Protein AF-A0A830GE19-F1 (afdb_monomer_lite)

Secondary structure (DSSP, 8-state):
----------PPPHHHHHHHHHHT-TTEEEEEEEEE-SSEEEEEEEEEPTTSPEEEEEEEEEEEEPTTS--EEEEEEEEEEE----

Radius of gyration: 16.29 Å; chains: 1; bounding box: 47×29×43 Å

Organism: NCBI:txid489913

Structure (mmCIF, N/CA/C/O backbone):
data_AF-A0A830GE19-F1
#
_entry.id   AF-A0A830GE19-F1
#
loop_
_atom_site.group_PDB
_atom_site.id
_atom_site.type_symbol
_atom_site.label_atom_id
_atom_site.label_alt_id
_atom_site.label_comp_id
_atom_site.label_asym_id
_atom_site.label_entity_id
_atom_site.label_seq_id
_atom_site.pdbx_PDB_ins_code
_atom_site.Cartn_x
_atom_site.Cartn_y
_atom_site.Cartn_z
_atom_site.occupancy
_atom_site.B_iso_or_equiv
_atom_site.auth_seq_id
_atom_site.auth_comp_id
_atom_site.auth_asym_id
_atom_site.auth_atom_id
_atom_site.pdbx_PDB_model_num
ATOM 1 N N . MET A 1 1 ? 33.266 20.299 -24.467 1.00 49.00 1 MET A N 1
ATOM 2 C CA . MET A 1 1 ? 33.468 19.467 -23.264 1.00 49.00 1 MET A CA 1
ATOM 3 C C . MET A 1 1 ? 32.422 19.904 -22.257 1.00 49.00 1 MET A C 1
ATOM 5 O O . MET A 1 1 ? 32.290 21.106 -22.067 1.00 49.00 1 MET A O 1
ATOM 9 N N . GLY A 1 2 ? 31.655 18.950 -21.727 1.00 46.56 2 GLY A N 1
ATOM 10 C CA . GLY A 1 2 ? 30.335 19.155 -21.112 1.00 46.56 2 GLY A CA 1
ATOM 11 C C . GLY A 1 2 ? 29.258 18.958 -22.183 1.00 46.56 2 GLY A C 1
ATOM 12 O O . GLY A 1 2 ? 29.361 19.581 -23.234 1.00 46.56 2 GLY A O 1
ATOM 13 N N . THR A 1 3 ? 28.303 18.047 -22.059 1.00 48.56 3 THR A N 1
ATOM 14 C CA . THR A 1 3 ? 27.591 17.594 -20.857 1.00 48.56 3 THR A CA 1
ATOM 15 C C . THR A 1 3 ? 27.398 16.078 -20.857 1.00 48.56 3 THR A C 1
ATOM 17 O O . THR A 1 3 ? 27.140 15.490 -21.902 1.00 48.56 3 THR A O 1
ATOM 20 N N . ASP A 1 4 ? 27.563 15.481 -19.680 1.00 47.59 4 ASP A N 1
ATOM 21 C CA . ASP A 1 4 ? 27.266 14.097 -19.320 1.00 47.59 4 ASP A CA 1
ATOM 22 C C . ASP A 1 4 ? 25.953 13.575 -19.926 1.00 47.59 4 ASP A C 1
ATOM 24 O O . ASP A 1 4 ? 24.871 13.833 -19.412 1.00 47.59 4 ASP A O 1
ATOM 28 N N . ASP A 1 5 ? 26.071 12.800 -21.003 1.00 49.25 5 ASP A N 1
ATOM 29 C CA . ASP A 1 5 ? 25.021 11.916 -21.506 1.00 49.25 5 ASP A CA 1
ATOM 30 C C . ASP A 1 5 ? 25.322 10.514 -20.969 1.00 49.25 5 ASP A C 1
ATOM 32 O O . ASP A 1 5 ? 25.930 9.661 -21.617 1.00 49.25 5 ASP A O 1
ATOM 36 N N . LYS A 1 6 ? 25.035 10.340 -19.682 1.00 55.75 6 LYS A N 1
ATOM 37 C CA . LYS A 1 6 ? 24.820 9.030 -19.078 1.00 55.75 6 LYS A CA 1
ATOM 38 C C . LYS A 1 6 ? 23.477 9.116 -18.375 1.00 55.75 6 LYS A C 1
ATOM 40 O O . LYS A 1 6 ? 23.413 9.190 -17.152 1.00 55.75 6 LYS A O 1
ATOM 45 N N . SER A 1 7 ? 22.411 9.146 -19.172 1.00 52.62 7 SER A N 1
ATOM 46 C CA . SER A 1 7 ? 21.098 8.675 -18.737 1.00 52.62 7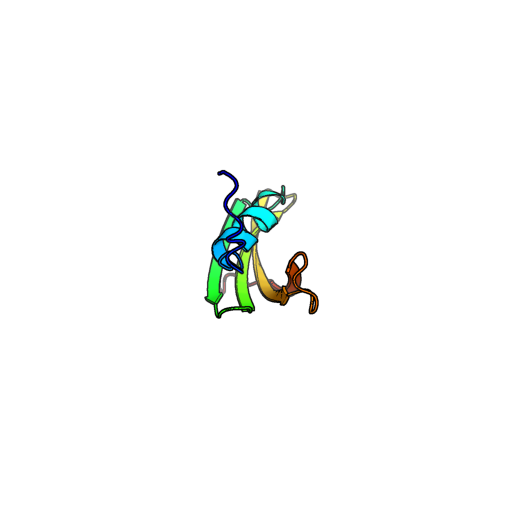 SER A CA 1
ATOM 47 C C . SER A 1 7 ? 21.264 7.196 -18.416 1.00 52.62 7 SER A C 1
ATOM 49 O O . SER A 1 7 ? 21.015 6.319 -19.238 1.00 52.62 7 SER A O 1
ATOM 51 N N . GLU A 1 8 ? 21.848 6.911 -17.256 1.00 44.69 8 GLU A N 1
ATOM 52 C CA . GLU A 1 8 ? 21.716 5.604 -16.656 1.00 44.69 8 GLU A CA 1
ATOM 53 C C . GLU A 1 8 ? 20.212 5.394 -16.532 1.00 44.69 8 GLU A C 1
ATOM 55 O O . GLU A 1 8 ? 19.544 6.173 -15.851 1.00 44.69 8 GLU A O 1
ATOM 60 N N . ASP A 1 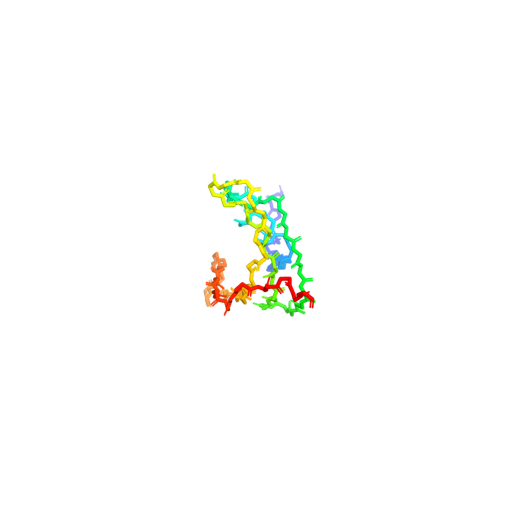9 ? 19.715 4.365 -17.224 1.00 53.34 9 ASP A N 1
ATOM 61 C CA . ASP A 1 9 ? 18.402 3.694 -17.138 1.00 53.34 9 ASP A CA 1
ATOM 62 C C . ASP A 1 9 ? 18.164 3.103 -15.717 1.00 53.34 9 ASP A C 1
ATOM 64 O O . ASP A 1 9 ? 17.746 1.970 -15.474 1.00 53.34 9 ASP A O 1
ATOM 68 N N . THR A 1 10 ? 18.527 3.952 -14.769 1.00 54.94 10 THR A N 1
ATOM 69 C CA . THR A 1 10 ? 18.351 4.100 -13.343 1.00 54.94 10 THR A CA 1
ATOM 70 C C . THR A 1 10 ? 16.920 4.039 -12.894 1.00 54.94 10 THR A C 1
ATOM 72 O O . THR A 1 10 ? 16.524 4.988 -12.226 1.00 54.94 10 THR A O 1
ATOM 75 N N . LEU A 1 11 ? 16.122 3.043 -13.297 1.00 63.69 11 LEU A N 1
ATOM 76 C CA . LEU A 1 11 ? 14.755 2.948 -12.785 1.00 63.69 11 LEU A CA 1
ATOM 77 C C . LEU A 1 11 ? 14.793 3.133 -11.264 1.00 63.69 11 LEU A C 1
ATOM 79 O O . LEU A 1 11 ? 15.532 2.390 -10.600 1.00 63.69 11 LEU A O 1
ATOM 83 N N . PRO A 1 12 ? 14.088 4.143 -10.721 1.00 70.00 12 PRO A N 1
ATOM 84 C CA . PRO A 1 12 ? 14.165 4.421 -9.304 1.00 70.00 12 PRO A CA 1
ATOM 85 C C . PRO A 1 12 ? 13.717 3.178 -8.537 1.00 70.00 12 PRO A C 1
ATOM 87 O O . PRO A 1 12 ? 12.850 2.423 -8.980 1.00 70.00 12 PRO A O 1
ATOM 90 N N . SER A 1 13 ? 14.360 2.914 -7.399 1.00 78.38 13 SER A N 1
ATOM 91 C CA . SER A 1 13 ? 13.958 1.800 -6.543 1.00 78.38 13 SER A CA 1
ATOM 92 C C . SER A 1 13 ? 12.472 1.919 -6.217 1.00 78.38 13 SER A C 1
ATOM 94 O O . SER A 1 13 ? 11.995 3.023 -5.960 1.00 78.38 13 SER A O 1
ATOM 96 N N . ILE A 1 14 ? 11.772 0.785 -6.136 1.00 81.69 14 ILE A N 1
ATOM 97 C CA . ILE A 1 14 ? 10.357 0.739 -5.739 1.00 81.69 14 ILE A CA 1
ATOM 98 C C . ILE A 1 14 ? 10.094 1.540 -4.457 1.00 81.69 14 ILE A C 1
ATOM 100 O O . ILE A 1 14 ? 9.095 2.228 -4.369 1.00 81.69 14 ILE A O 1
ATOM 104 N N . GLU A 1 15 ? 11.033 1.551 -3.507 1.00 83.94 15 GLU A N 1
ATOM 105 C CA . GLU A 1 15 ? 10.957 2.387 -2.301 1.00 83.94 15 GLU A CA 1
ATOM 106 C C . GLU A 1 15 ? 10.903 3.887 -2.596 1.00 83.94 15 GLU A C 1
ATOM 108 O O . GLU A 1 15 ? 10.076 4.574 -2.017 1.00 83.94 15 GLU A O 1
ATOM 113 N N . GLY A 1 16 ? 11.756 4.397 -3.488 1.00 84.50 16 GLY A N 1
ATOM 114 C CA . GLY A 1 16 ? 11.767 5.821 -3.832 1.00 84.50 16 GLY A CA 1
ATOM 115 C C . GLY A 1 16 ? 10.530 6.235 -4.626 1.00 84.50 16 GLY A C 1
ATOM 116 O O . GLY A 1 16 ? 10.019 7.329 -4.429 1.00 84.50 16 GLY A O 1
ATOM 117 N N . ILE A 1 17 ? 10.026 5.338 -5.477 1.00 84.69 17 ILE A N 1
ATOM 118 C CA . ILE A 1 17 ? 8.775 5.545 -6.215 1.00 84.69 17 ILE A CA 1
ATOM 119 C C . ILE A 1 17 ? 7.582 5.585 -5.254 1.00 84.69 17 ILE A C 1
ATOM 121 O O . ILE A 1 17 ? 6.738 6.470 -5.333 1.00 84.69 17 ILE A O 1
ATOM 125 N N . LEU A 1 18 ? 7.522 4.628 -4.326 1.00 86.31 18 LEU A N 1
ATOM 126 C CA . LEU A 1 18 ? 6.473 4.565 -3.314 1.00 86.31 18 LEU A CA 1
ATOM 127 C C . LEU A 1 18 ? 6.520 5.769 -2.369 1.00 86.31 18 LEU A C 1
ATOM 129 O O . LEU A 1 18 ? 5.466 6.250 -1.978 1.00 86.31 18 LEU A O 1
ATOM 133 N N . ASP A 1 19 ? 7.706 6.253 -2.000 1.00 86.56 19 ASP A N 1
ATOM 134 C CA . ASP A 1 19 ? 7.855 7.422 -1.128 1.00 86.56 19 ASP A CA 1
ATOM 135 C C . ASP A 1 19 ? 7.249 8.688 -1.754 1.00 86.56 19 ASP A C 1
ATOM 137 O O . ASP A 1 19 ? 6.485 9.388 -1.090 1.00 86.56 19 ASP A O 1
ATOM 141 N N . ASP A 1 20 ? 7.506 8.921 -3.046 1.00 85.75 20 ASP A N 1
ATOM 142 C CA . ASP A 1 20 ? 6.927 10.034 -3.811 1.00 85.75 20 ASP A CA 1
ATOM 143 C C . ASP A 1 20 ? 5.397 9.897 -3.949 1.00 85.75 20 ASP A C 1
ATOM 145 O O . ASP A 1 20 ? 4.645 10.807 -3.593 1.00 85.75 20 ASP A O 1
ATOM 149 N N . GLU A 1 21 ? 4.921 8.714 -4.353 1.00 87.00 21 GLU A N 1
ATOM 150 C CA . GLU A 1 21 ? 3.493 8.429 -4.550 1.00 87.00 21 GLU A CA 1
ATOM 151 C C . GLU A 1 21 ? 2.672 8.491 -3.252 1.00 87.00 21 GLU A C 1
ATOM 153 O O . GLU A 1 21 ? 1.550 9.004 -3.228 1.00 87.00 21 GLU A O 1
ATO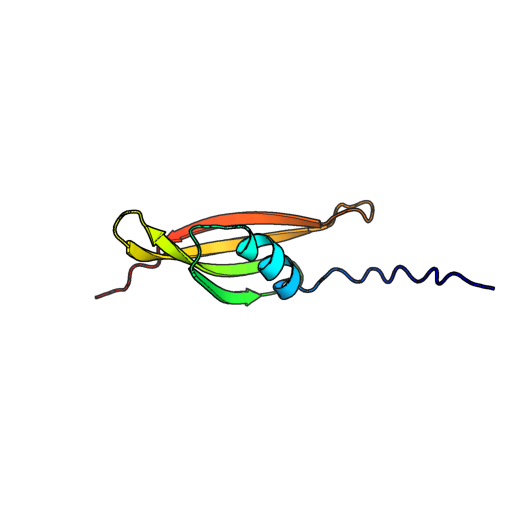M 158 N N . ILE A 1 22 ? 3.199 7.935 -2.157 1.00 87.69 22 ILE A N 1
ATOM 159 C CA . ILE A 1 22 ? 2.510 7.894 -0.861 1.00 87.69 22 ILE A CA 1
ATOM 160 C C . ILE A 1 22 ? 2.609 9.248 -0.162 1.00 87.69 22 ILE A C 1
ATOM 162 O O . ILE A 1 22 ? 1.638 9.669 0.466 1.00 87.69 22 ILE A O 1
ATOM 166 N N . GLY A 1 23 ? 3.741 9.946 -0.293 1.00 82.62 23 GLY A N 1
ATOM 167 C CA . GLY A 1 23 ? 3.941 11.279 0.275 1.00 82.62 23 GLY A CA 1
ATOM 168 C C . GLY A 1 23 ? 2.916 12.310 -0.208 1.00 82.62 23 GLY A C 1
ATOM 169 O O . GLY A 1 23 ? 2.667 13.294 0.486 1.00 82.62 23 GLY A O 1
ATOM 170 N N . GLY A 1 24 ? 2.274 12.069 -1.357 1.00 79.00 24 GLY A N 1
ATOM 171 C CA . GLY A 1 24 ? 1.177 12.882 -1.884 1.00 79.00 24 GLY A CA 1
ATOM 172 C C . GLY A 1 24 ? -0.220 12.581 -1.322 1.00 79.00 24 GLY A C 1
ATOM 173 O O . GLY A 1 24 ? -1.171 13.248 -1.729 1.00 79.00 24 GLY A O 1
ATOM 174 N N . ARG A 1 25 ? -0.397 11.592 -0.432 1.00 83.75 25 ARG A N 1
ATOM 175 C CA . ARG A 1 25 ? -1.718 11.213 0.105 1.00 83.75 25 ARG A CA 1
ATOM 176 C C . ARG A 1 25 ? -1.973 11.810 1.490 1.00 83.75 25 ARG A C 1
ATOM 178 O O . ARG A 1 25 ? -1.369 11.389 2.469 1.00 83.75 25 ARG A O 1
ATOM 185 N N . ASP A 1 26 ? -2.960 12.700 1.592 1.00 84.06 26 ASP A N 1
ATOM 186 C CA . ASP A 1 26 ? -3.330 13.374 2.849 1.00 84.06 26 ASP A CA 1
ATOM 187 C C . ASP A 1 26 ? -3.821 12.436 3.964 1.00 84.06 26 ASP A C 1
ATOM 189 O O . ASP A 1 26 ? -3.679 12.747 5.143 1.00 84.06 26 ASP A O 1
ATOM 193 N N . ASN A 1 27 ? -4.421 11.297 3.614 1.00 87.31 27 ASN A N 1
ATOM 194 C CA . ASN A 1 27 ? -5.024 10.382 4.585 1.00 87.31 27 ASN A CA 1
ATOM 195 C C . ASN A 1 27 ? -4.090 9.243 5.025 1.00 87.31 27 ASN A C 1
ATOM 197 O O . ASN A 1 27 ? -4.538 8.353 5.748 1.00 87.31 27 ASN A O 1
ATOM 201 N N . VAL A 1 28 ? -2.829 9.224 4.573 1.00 90.31 28 VAL A N 1
ATOM 202 C CA . VAL A 1 28 ? -1.852 8.181 4.918 1.00 90.31 28 VAL A CA 1
ATOM 203 C C . VAL A 1 28 ? -0.890 8.710 5.978 1.00 90.31 28 VAL A C 1
ATOM 205 O O . VAL A 1 28 ? -0.088 9.598 5.716 1.00 90.31 28 VAL A O 1
ATOM 208 N N . GLU A 1 29 ? -0.918 8.123 7.174 1.00 88.44 29 GLU A N 1
ATOM 209 C CA . GLU A 1 29 ? 0.013 8.490 8.251 1.00 88.44 29 GLU A CA 1
ATOM 210 C C . GLU A 1 29 ? 1.401 7.872 8.027 1.00 88.44 29 GLU A C 1
ATOM 212 O O . GLU A 1 29 ? 2.437 8.471 8.317 1.00 88.44 29 GLU A O 1
ATOM 217 N N . ARG A 1 30 ? 1.423 6.628 7.541 1.00 90.38 30 ARG A N 1
ATOM 218 C CA . ARG A 1 30 ? 2.638 5.850 7.281 1.00 90.38 30 ARG A CA 1
ATOM 219 C C . ARG A 1 30 ? 2.335 4.663 6.377 1.00 90.38 30 ARG A C 1
ATOM 221 O O . ARG A 1 30 ? 1.180 4.274 6.201 1.00 90.38 30 ARG A O 1
ATOM 228 N N . TYR A 1 31 ? 3.386 4.028 5.877 1.00 92.00 31 TYR A N 1
ATOM 229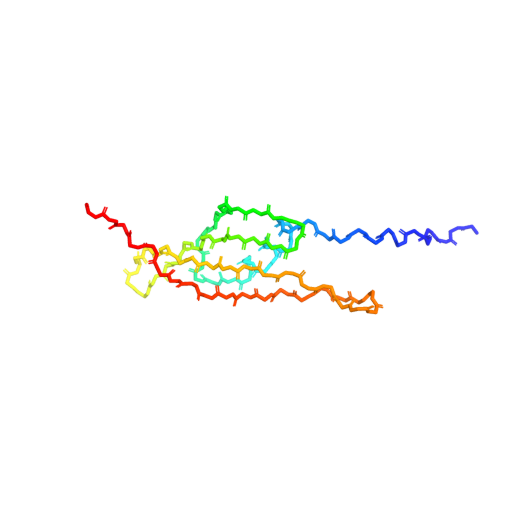 C CA . TYR A 1 31 ? 3.286 2.795 5.109 1.00 92.00 31 TYR A CA 1
ATOM 230 C C . TYR A 1 31 ? 4.287 1.744 5.583 1.00 92.00 31 TYR A C 1
ATOM 232 O O . TYR A 1 31 ? 5.221 2.014 6.341 1.00 92.00 31 TYR A O 1
ATOM 240 N N . SER A 1 32 ? 4.070 0.500 5.176 1.00 92.44 32 SER A N 1
ATOM 241 C CA . SER A 1 32 ? 5.011 -0.596 5.388 1.00 92.44 32 SER A CA 1
ATOM 242 C C . SER A 1 32 ? 4.998 -1.518 4.185 1.00 92.44 32 SER A C 1
ATOM 244 O O . SER A 1 32 ? 3.938 -1.957 3.751 1.00 92.44 32 SER A O 1
ATOM 246 N N . ILE A 1 33 ? 6.178 -1.830 3.663 1.00 91.62 33 ILE A N 1
ATOM 247 C CA . ILE A 1 33 ? 6.339 -2.784 2.567 1.00 91.62 33 ILE A CA 1
ATOM 248 C C . ILE A 1 33 ? 6.426 -4.183 3.184 1.00 91.62 33 ILE A C 1
ATOM 250 O O . ILE A 1 33 ? 7.308 -4.435 4.005 1.00 91.62 33 ILE A O 1
ATOM 254 N N . ILE A 1 34 ? 5.493 -5.065 2.826 1.00 92.06 34 ILE A N 1
ATOM 255 C CA . ILE A 1 34 ? 5.477 -6.464 3.273 1.00 92.06 34 ILE A CA 1
ATOM 256 C C . ILE A 1 34 ? 6.466 -7.272 2.439 1.00 92.06 34 ILE A C 1
ATOM 258 O O . ILE A 1 34 ? 7.378 -7.894 2.978 1.00 92.06 34 ILE A O 1
ATOM 262 N N . GLU A 1 35 ? 6.288 -7.231 1.122 1.00 89.94 35 GLU A N 1
ATOM 263 C CA . GLU A 1 35 ? 7.095 -7.958 0.151 1.00 89.94 35 GLU A CA 1
ATOM 264 C C . GLU A 1 35 ? 7.387 -7.049 -1.035 1.00 89.94 35 GLU A C 1
ATOM 266 O O . GLU A 1 35 ? 6.613 -6.144 -1.346 1.00 89.94 35 GLU A O 1
ATOM 271 N N . ARG A 1 36 ? 8.534 -7.258 -1.684 1.00 87.50 36 ARG A N 1
ATOM 272 C CA . ARG A 1 36 ? 8.891 -6.517 -2.892 1.00 87.50 36 ARG A CA 1
ATOM 273 C C . ARG A 1 36 ? 9.768 -7.319 -3.831 1.00 87.50 36 ARG A C 1
ATOM 275 O O . ARG A 1 36 ? 10.627 -8.095 -3.412 1.00 87.50 36 ARG A O 1
ATOM 282 N N . THR A 1 37 ? 9.606 -7.026 -5.107 1.00 86.62 37 THR A N 1
ATOM 283 C CA . THR A 1 37 ? 10.462 -7.445 -6.207 1.00 86.62 37 THR A CA 1
ATOM 284 C C . THR A 1 37 ? 10.994 -6.204 -6.931 1.00 86.62 37 THR A C 1
ATOM 286 O O . THR A 1 37 ? 11.000 -5.102 -6.384 1.00 86.62 37 THR A O 1
ATOM 289 N N . ARG A 1 38 ? 11.489 -6.369 -8.163 1.00 80.88 38 ARG A N 1
ATOM 290 C CA . ARG A 1 38 ? 11.973 -5.250 -8.982 1.00 80.88 38 ARG A CA 1
ATOM 291 C C . ARG A 1 38 ? 10.844 -4.320 -9.442 1.00 80.88 38 ARG A C 1
ATOM 293 O O . ARG A 1 38 ? 11.090 -3.133 -9.611 1.00 80.88 38 ARG A O 1
ATOM 300 N N . HIS A 1 39 ? 9.652 -4.872 -9.662 1.00 83.50 39 HIS A N 1
ATOM 301 C CA . HIS A 1 39 ? 8.523 -4.166 -10.273 1.00 83.50 39 HIS A CA 1
ATOM 302 C C . HIS A 1 39 ? 7.221 -4.338 -9.497 1.00 83.50 39 HIS A C 1
ATOM 304 O O . HIS A 1 39 ? 6.228 -3.746 -9.869 1.00 83.50 39 HIS A O 1
ATOM 310 N N . GLU A 1 40 ? 7.202 -5.126 -8.428 1.00 88.94 40 GLU A N 1
ATOM 311 C CA . GLU A 1 40 ? 5.989 -5.369 -7.652 1.00 88.94 40 GLU A CA 1
ATOM 312 C C . GLU A 1 40 ? 6.285 -5.210 -6.163 1.00 88.94 40 GLU A C 1
ATOM 314 O O . GLU A 1 40 ? 7.376 -5.567 -5.716 1.00 88.94 40 GLU A O 1
ATOM 319 N N . ALA A 1 41 ? 5.335 -4.696 -5.392 1.00 91.75 41 ALA A N 1
ATOM 320 C CA . ALA A 1 41 ? 5.396 -4.686 -3.939 1.00 91.75 41 ALA A CA 1
ATOM 321 C C . ALA A 1 41 ? 4.018 -4.884 -3.315 1.00 91.75 41 ALA A C 1
ATOM 323 O O . ALA A 1 41 ? 3.018 -4.369 -3.802 1.00 91.75 41 ALA A O 1
ATOM 324 N N . GLU A 1 42 ? 3.976 -5.566 -2.180 1.00 94.56 42 GLU A N 1
ATOM 325 C CA . GLU A 1 42 ? 2.826 -5.537 -1.285 1.00 94.56 42 GLU A CA 1
ATOM 326 C C . GLU A 1 42 ? 3.066 -4.486 -0.210 1.00 94.56 42 GLU A C 1
ATOM 328 O O . GLU A 1 42 ? 4.070 -4.517 0.507 1.00 94.56 42 GLU A O 1
ATOM 333 N N . VAL A 1 43 ? 2.141 -3.538 -0.100 1.00 93.62 43 VAL A N 1
ATOM 334 C CA . VAL A 1 43 ? 2.258 -2.374 0.775 1.00 93.62 43 VAL A CA 1
ATOM 335 C C . VAL A 1 43 ? 1.029 -2.277 1.663 1.00 93.62 43 VAL A C 1
ATOM 337 O O . VAL A 1 43 ? -0.106 -2.347 1.201 1.00 93.62 43 VAL A O 1
ATOM 340 N N . ILE A 1 44 ? 1.258 -2.077 2.956 1.00 93.38 44 ILE A N 1
ATOM 341 C CA . ILE A 1 44 ? 0.226 -1.681 3.909 1.00 93.38 44 ILE A CA 1
ATOM 342 C C . ILE A 1 44 ? 0.284 -0.168 4.049 1.00 93.38 44 ILE A C 1
ATOM 344 O O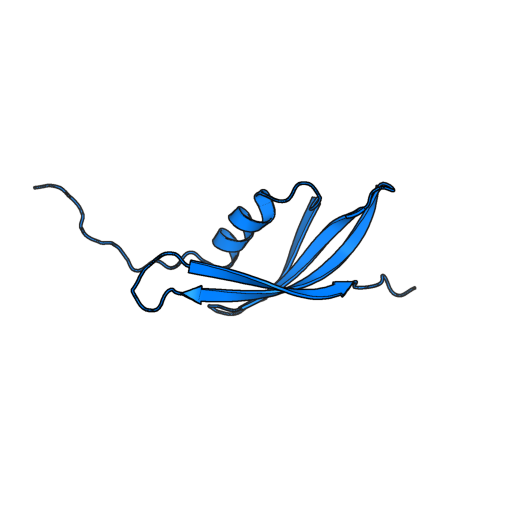 . ILE A 1 44 ? 1.314 0.366 4.464 1.00 93.38 44 ILE A O 1
ATOM 348 N N . LEU A 1 45 ? -0.824 0.506 3.763 1.00 93.38 45 LEU A N 1
ATOM 349 C CA . LEU A 1 45 ? -1.029 1.905 4.119 1.00 93.38 45 LEU A CA 1
ATOM 350 C C . LEU A 1 45 ? -1.788 1.975 5.445 1.00 93.38 45 LEU A C 1
ATOM 352 O O . LEU A 1 45 ? -2.772 1.264 5.655 1.00 93.38 45 LEU A O 1
ATOM 356 N N . PHE A 1 46 ? -1.301 2.816 6.350 1.00 92.38 46 PHE A N 1
ATOM 357 C CA . PHE A 1 46 ? -1.975 3.144 7.598 1.00 92.38 46 PHE A CA 1
ATOM 358 C C . PHE A 1 46 ? -2.764 4.421 7.350 1.00 92.38 46 PHE A C 1
ATOM 360 O O . PHE A 1 46 ? -2.211 5.520 7.381 1.00 92.38 46 PHE A O 1
ATOM 367 N N . GLU A 1 47 ? -4.038 4.241 7.028 1.00 91.25 47 GLU A N 1
ATOM 368 C CA . GLU A 1 47 ? -4.927 5.317 6.612 1.00 91.25 47 GLU A CA 1
ATOM 369 C C . GLU A 1 47 ? -5.778 5.777 7.799 1.00 91.25 47 GLU A C 1
ATOM 371 O O . GLU A 1 47 ? -6.393 4.947 8.472 1.00 91.25 47 GLU A O 1
ATOM 376 N N . GLU A 1 48 ? -5.813 7.082 8.066 1.00 90.19 48 GLU A N 1
ATOM 377 C CA . GLU A 1 48 ? -6.714 7.663 9.065 1.00 90.19 48 GLU A CA 1
ATOM 378 C C . GLU A 1 48 ? -8.095 7.905 8.440 1.00 90.19 48 GLU A C 1
ATOM 380 O O . GLU A 1 48 ? -8.225 8.524 7.385 1.00 90.19 48 GLU A O 1
ATOM 385 N N . ASP A 1 49 ? -9.136 7.380 9.083 1.00 86.44 49 ASP A N 1
ATOM 386 C CA . ASP A 1 49 ? -10.530 7.603 8.697 1.00 86.44 49 ASP A CA 1
ATOM 387 C C . ASP A 1 49 ? -11.095 8.902 9.300 1.00 86.44 49 ASP A C 1
ATOM 389 O O . ASP A 1 49 ? -10.520 9.469 10.225 1.00 86.44 49 ASP A O 1
ATOM 393 N N . GLU A 1 50 ? -12.286 9.332 8.870 1.00 88.50 50 GLU A N 1
ATOM 394 C CA . GLU A 1 50 ? -12.958 10.542 9.380 1.00 88.50 50 GLU A CA 1
ATOM 395 C C . GLU A 1 50 ? -13.172 10.562 10.907 1.00 88.50 50 GLU A C 1
ATOM 397 O O . GLU A 1 50 ? -13.350 11.626 11.502 1.00 88.50 50 GLU A O 1
ATOM 402 N N . THR A 1 51 ? -13.137 9.397 11.563 1.00 88.94 51 THR A N 1
ATOM 403 C CA . THR A 1 51 ? -13.243 9.275 13.022 1.00 88.94 51 THR A CA 1
ATOM 404 C C . THR A 1 51 ? -11.900 9.372 13.759 1.00 88.94 51 THR A C 1
ATOM 406 O O . THR A 1 51 ? -11.885 9.217 14.981 1.00 88.94 51 THR A O 1
ATOM 409 N N . GLY A 1 52 ? -10.775 9.530 13.053 1.00 87.50 52 GLY A N 1
ATOM 410 C CA . GLY A 1 52 ? -9.420 9.434 13.616 1.00 87.50 52 GLY A CA 1
ATOM 411 C C . GLY A 1 52 ? -8.960 7.993 13.883 1.00 87.50 52 GLY A C 1
ATOM 412 O O . GLY A 1 52 ? -8.057 7.754 14.682 1.00 87.50 52 GLY A O 1
ATOM 413 N N . ALA A 1 53 ? -9.632 7.000 13.291 1.00 88.75 53 ALA A N 1
ATOM 414 C CA . ALA A 1 53 ? -9.264 5.596 13.447 1.00 88.75 53 ALA A CA 1
ATOM 415 C C . ALA A 1 53 ? -8.277 5.180 12.351 1.00 88.75 53 ALA A C 1
ATOM 417 O O . ALA A 1 53 ? -8.557 5.372 11.170 1.00 88.75 53 ALA A O 1
ATOM 418 N N . ILE A 1 54 ? -7.165 4.550 12.738 1.00 89.56 54 ILE A N 1
ATOM 419 C CA . ILE A 1 54 ? -6.171 4.038 11.789 1.00 89.56 54 ILE A CA 1
ATOM 420 C C . ILE A 1 54 ? -6.606 2.674 11.245 1.00 89.56 54 ILE A C 1
ATOM 422 O O . ILE A 1 54 ? -6.733 1.699 11.993 1.00 89.56 54 ILE A O 1
ATOM 426 N N . LYS A 1 55 ? -6.787 2.596 9.927 1.00 89.81 55 LYS A N 1
ATOM 427 C CA . LYS A 1 55 ? -7.077 1.374 9.172 1.00 89.81 55 LYS A CA 1
ATOM 428 C C . LYS A 1 55 ? -5.813 0.904 8.458 1.00 89.81 55 LYS A C 1
ATOM 430 O O . LYS A 1 55 ? -5.073 1.699 7.892 1.00 89.81 55 LYS A O 1
ATOM 435 N N . GLN A 1 56 ? -5.569 -0.404 8.472 1.00 92.44 56 GLN A N 1
ATOM 436 C CA . GLN A 1 56 ? -4.481 -1.019 7.711 1.00 92.44 56 GLN A CA 1
ATOM 437 C C . GLN A 1 56 ? -5.027 -1.497 6.369 1.00 92.44 56 GLN A C 1
ATOM 439 O O . GLN A 1 56 ? -5.693 -2.530 6.305 1.00 92.44 56 GLN A O 1
ATOM 444 N N . ALA A 1 57 ? -4.777 -0.749 5.304 1.00 92.75 57 ALA A N 1
ATOM 445 C CA . ALA A 1 57 ? -5.198 -1.107 3.958 1.00 92.75 57 ALA A CA 1
ATOM 446 C C . ALA A 1 57 ? -4.053 -1.788 3.210 1.00 92.75 57 ALA A C 1
ATOM 448 O O . ALA A 1 57 ? -2.963 -1.234 3.085 1.00 92.75 57 ALA A O 1
ATOM 449 N N . LEU A 1 58 ? -4.298 -3.005 2.735 1.00 94.00 58 LEU A N 1
ATOM 450 C CA . LEU A 1 58 ? -3.355 -3.773 1.939 1.00 94.00 58 LEU A CA 1
ATOM 451 C C . LEU A 1 58 ? -3.543 -3.448 0.459 1.00 94.00 58 LEU A C 1
ATOM 453 O O . LEU A 1 58 ? -4.645 -3.575 -0.085 1.00 94.00 58 LEU A O 1
ATOM 457 N N . TYR A 1 59 ? -2.440 -3.100 -0.187 1.00 94.00 59 TYR A N 1
ATOM 458 C CA . TYR A 1 59 ? -2.355 -2.859 -1.613 1.00 94.00 59 TYR A CA 1
ATOM 459 C C . TYR A 1 59 ? -1.272 -3.735 -2.235 1.00 94.00 59 TYR A C 1
ATOM 461 O O . TYR A 1 59 ? -0.192 -3.900 -1.671 1.00 94.00 59 TYR A O 1
ATOM 469 N N . GLN A 1 60 ? -1.554 -4.242 -3.428 1.00 94.69 60 GLN A N 1
ATOM 470 C CA . GLN A 1 60 ? -0.544 -4.769 -4.335 1.00 94.69 60 GLN A CA 1
ATOM 471 C C . GLN A 1 60 ? -0.203 -3.673 -5.342 1.00 94.69 60 GLN A C 1
ATOM 473 O O . GLN A 1 60 ? -1.091 -3.118 -5.993 1.00 94.69 60 GLN A O 1
ATOM 478 N N . VAL A 1 61 ? 1.075 -3.344 -5.438 1.00 92.06 61 VAL A N 1
ATOM 479 C CA . VAL A 1 61 ? 1.615 -2.289 -6.288 1.00 92.06 61 VAL A CA 1
ATOM 480 C C . VAL A 1 61 ? 2.415 -2.927 -7.404 1.00 92.06 61 VAL A C 1
ATOM 482 O O . VAL A 1 61 ? 3.344 -3.676 -7.125 1.00 92.06 61 VAL A O 1
ATOM 485 N N . ASP A 1 62 ? 2.077 -2.605 -8.645 1.00 91.00 62 ASP A N 1
ATOM 486 C CA . ASP A 1 62 ? 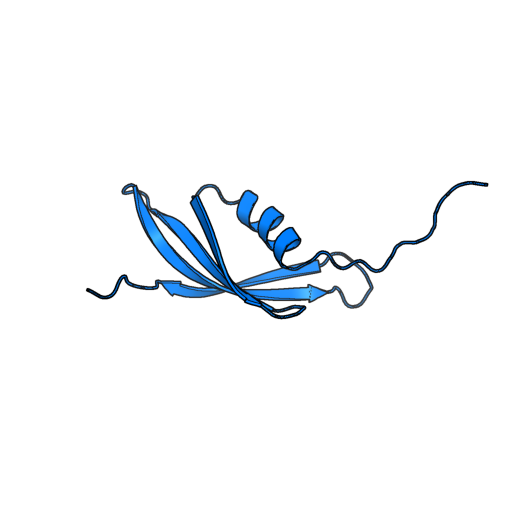2.874 -2.916 -9.831 1.00 91.00 62 ASP A CA 1
ATOM 487 C C . ASP A 1 62 ? 3.494 -1.626 -10.376 1.00 91.00 62 ASP A C 1
ATOM 489 O O . ASP A 1 62 ? 2.865 -0.569 -10.374 1.00 91.00 62 ASP A O 1
ATOM 493 N N . ILE A 1 63 ? 4.737 -1.715 -10.829 1.00 85.00 63 ILE A N 1
ATOM 494 C CA . ILE A 1 63 ? 5.478 -0.639 -11.471 1.00 85.00 63 ILE A CA 1
ATOM 495 C C . ILE A 1 63 ? 5.831 -1.107 -12.868 1.00 85.00 63 ILE A C 1
ATOM 497 O O . ILE A 1 63 ? 6.807 -1.835 -13.092 1.00 85.00 63 ILE A O 1
ATOM 501 N N . THR A 1 64 ? 5.044 -0.637 -13.823 1.00 81.94 64 THR A N 1
ATOM 502 C CA . THR A 1 64 ? 5.249 -0.926 -15.231 1.00 81.94 64 THR A CA 1
ATOM 503 C C . THR A 1 64 ? 6.049 0.202 -15.871 1.00 81.94 64 THR A C 1
ATOM 505 O O . THR A 1 64 ? 5.691 1.376 -15.793 1.00 81.94 64 THR A O 1
ATOM 508 N N . ASN A 1 65 ? 7.148 -0.150 -16.537 1.00 71.56 65 ASN A N 1
ATOM 509 C CA . ASN A 1 65 ? 7.881 0.813 -17.356 1.00 71.56 65 ASN A CA 1
ATOM 510 C C . ASN A 1 65 ? 7.116 1.075 -18.646 1.00 71.56 65 ASN A C 1
ATOM 512 O O . ASN A 1 65 ? 6.637 0.128 -19.281 1.00 71.56 65 ASN A O 1
ATOM 516 N N . ALA A 1 66 ? 7.073 2.332 -19.085 1.00 61.31 66 ALA A N 1
ATOM 517 C CA . ALA A 1 66 ? 6.715 2.616 -20.462 1.00 61.31 66 ALA A CA 1
ATOM 518 C C . ALA A 1 66 ? 7.694 1.865 -21.384 1.00 61.31 66 ALA A C 1
ATOM 520 O O . ALA A 1 66 ? 8.911 2.008 -21.267 1.00 61.31 66 ALA A O 1
ATOM 521 N N . LEU A 1 67 ? 7.163 1.051 -22.303 1.00 56.00 67 LEU A N 1
ATOM 522 C CA . LEU A 1 67 ? 7.942 0.205 -23.225 1.00 56.00 67 LEU A CA 1
ATOM 523 C C . LEU A 1 67 ? 8.955 0.986 -24.090 1.00 56.00 67 LEU A C 1
ATOM 525 O O . LEU A 1 67 ? 9.806 0.369 -24.724 1.00 56.00 67 LEU A O 1
ATOM 529 N N . ASP A 1 68 ? 8.857 2.315 -24.114 1.00 58.91 68 ASP A N 1
ATOM 530 C CA . ASP A 1 68 ? 9.652 3.230 -24.937 1.00 58.91 68 ASP A CA 1
ATOM 531 C C . ASP A 1 68 ? 10.711 4.022 -24.136 1.00 58.91 68 ASP A C 1
ATOM 533 O O . ASP A 1 68 ? 11.243 5.010 -24.627 1.00 58.91 68 ASP A O 1
ATOM 537 N N . GLY A 1 69 ? 11.022 3.623 -22.893 1.00 55.38 69 GLY A N 1
ATOM 538 C CA . GLY A 1 69 ? 12.005 4.337 -22.055 1.00 55.38 69 GLY A CA 1
ATOM 539 C C . GLY A 1 69 ? 11.492 5.667 -21.482 1.00 55.38 69 GLY A C 1
ATOM 540 O O . GLY A 1 69 ? 12.282 6.561 -21.190 1.00 55.38 69 GLY A O 1
ATOM 541 N N . GLY A 1 70 ? 10.167 5.807 -21.361 1.00 64.19 70 GLY A N 1
ATOM 542 C CA . GLY A 1 70 ? 9.498 6.953 -20.734 1.00 64.19 70 GLY A CA 1
ATOM 543 C C . GLY A 1 70 ? 9.240 6.776 -19.231 1.00 64.19 70 GLY A C 1
ATOM 544 O O . GLY A 1 70 ? 9.725 5.823 -18.620 1.00 64.19 70 GLY A O 1
ATOM 545 N N . ASP A 1 71 ? 8.447 7.689 -18.656 1.00 72.94 71 ASP A N 1
ATOM 546 C CA . ASP A 1 71 ? 8.007 7.669 -17.254 1.00 72.94 71 ASP A CA 1
ATOM 547 C C . ASP A 1 71 ? 7.425 6.306 -16.831 1.00 72.94 71 ASP A C 1
ATOM 549 O O . ASP A 1 71 ? 6.779 5.595 -17.610 1.00 72.94 71 ASP A O 1
ATOM 553 N N . TYR A 1 72 ? 7.667 5.923 -15.579 1.00 78.00 72 TYR A N 1
ATOM 554 C CA . TYR A 1 72 ? 7.099 4.712 -14.995 1.00 78.00 72 TYR A CA 1
ATOM 555 C C . TYR A 1 72 ? 5.633 4.943 -14.607 1.00 78.00 72 TYR A C 1
ATOM 557 O O . TYR A 1 72 ? 5.228 6.048 -14.249 1.00 78.00 72 TYR A O 1
ATOM 565 N N . HIS A 1 73 ? 4.833 3.881 -14.643 1.00 84.62 73 HIS A N 1
ATOM 566 C CA . HIS A 1 73 ? 3.457 3.895 -14.163 1.00 84.62 73 HIS A CA 1
ATOM 567 C C . HIS A 1 73 ? 3.345 3.050 -12.902 1.00 84.62 73 HIS A C 1
ATOM 569 O O . HIS A 1 73 ? 3.761 1.893 -12.889 1.00 84.62 73 HIS A O 1
ATOM 575 N N . VAL A 1 74 ? 2.760 3.626 -11.854 1.00 87.50 74 VAL A N 1
ATOM 576 C CA . VAL A 1 74 ? 2.493 2.930 -10.594 1.00 87.50 74 VAL A CA 1
ATOM 577 C C . VAL A 1 74 ? 1.025 2.538 -10.562 1.00 87.50 74 VAL A C 1
ATOM 579 O O . VAL A 1 74 ? 0.132 3.386 -10.598 1.00 87.50 74 VAL A O 1
ATOM 582 N N . HIS A 1 75 ? 0.760 1.239 -10.519 1.00 91.31 75 HIS A N 1
ATOM 583 C CA . HIS A 1 75 ? -0.583 0.693 -10.461 1.00 91.31 75 HIS A CA 1
ATOM 584 C C . HIS A 1 75 ? -0.866 0.133 -9.069 1.00 91.31 75 HIS A C 1
ATOM 586 O O . HIS A 1 75 ? -0.292 -0.869 -8.648 1.00 91.31 75 HIS A O 1
ATOM 592 N N . TRP A 1 76 ? -1.797 0.773 -8.365 1.00 92.31 76 TRP A N 1
ATOM 593 C CA . TRP A 1 76 ? -2.225 0.382 -7.026 1.00 92.31 76 TRP A CA 1
ATOM 594 C C . TRP A 1 76 ? -3.489 -0.476 -7.089 1.00 92.31 76 TRP A C 1
ATOM 596 O O . TRP A 1 76 ? -4.552 -0.007 -7.493 1.00 92.31 76 TRP A O 1
ATOM 606 N N . THR A 1 77 ? -3.401 -1.716 -6.619 1.00 94.88 77 THR A N 1
ATOM 607 C CA . THR A 1 77 ? -4.541 -2.632 -6.508 1.00 94.88 77 THR A CA 1
ATOM 608 C C . THR A 1 77 ? -4.911 -2.795 -5.044 1.00 94.88 77 THR A C 1
ATOM 610 O O . THR A 1 77 ? -4.144 -3.357 -4.268 1.00 94.88 77 THR A O 1
ATOM 613 N N . PHE A 1 78 ? -6.090 -2.315 -4.650 1.00 93.88 78 PHE A N 1
ATOM 614 C CA . PHE A 1 78 ? -6.605 -2.549 -3.303 1.00 93.88 78 PHE A CA 1
ATOM 615 C C . PHE A 1 78 ? -6.971 -4.025 -3.124 1.00 93.88 78 PHE A C 1
ATOM 617 O O . PHE A 1 78 ? -7.797 -4.558 -3.867 1.00 93.88 78 PHE A O 1
ATOM 624 N N . ILE A 1 79 ? -6.371 -4.671 -2.126 1.00 94.31 79 ILE A N 1
ATOM 625 C CA . ILE A 1 79 ? -6.616 -6.081 -1.807 1.00 94.31 79 ILE A CA 1
ATOM 626 C C . ILE A 1 79 ? -7.662 -6.205 -0.699 1.00 94.31 79 ILE A C 1
ATOM 628 O O . ILE A 1 79 ? -8.544 -7.061 -0.759 1.00 94.31 79 ILE A O 1
ATOM 632 N N . GLY A 1 80 ? -7.588 -5.344 0.316 1.00 92.81 80 GLY A N 1
ATOM 633 C CA . GLY A 1 80 ? -8.510 -5.377 1.444 1.00 92.81 80 GLY A CA 1
ATOM 634 C C . GLY A 1 80 ? -7.978 -4.647 2.668 1.00 92.81 80 GLY A C 1
ATOM 635 O O . GLY A 1 80 ? -6.827 -4.224 2.715 1.00 92.81 80 GLY A O 1
ATOM 636 N N . TYR A 1 81 ? -8.812 -4.540 3.698 1.00 90.12 81 TYR A N 1
ATOM 637 C CA . TYR A 1 81 ? -8.358 -4.085 5.007 1.00 90.12 81 TYR A CA 1
ATOM 638 C C . TYR A 1 81 ? -7.859 -5.273 5.821 1.00 90.12 81 TYR A C 1
ATOM 640 O O . TYR A 1 81 ? -8.563 -6.275 5.978 1.00 90.12 81 TYR A O 1
ATOM 648 N N . ARG A 1 82 ? -6.660 -5.150 6.387 1.00 82.88 82 ARG A N 1
ATOM 649 C CA . ARG A 1 82 ? -6.197 -6.067 7.419 1.00 82.88 82 ARG A CA 1
ATOM 650 C C . ARG A 1 82 ? -6.937 -5.700 8.701 1.00 82.88 82 ARG A C 1
ATOM 652 O O . ARG A 1 82 ? -6.631 -4.704 9.350 1.00 82.88 82 ARG A O 1
ATOM 659 N N . GLY A 1 83 ? -7.965 -6.476 9.033 1.00 67.06 83 GLY A N 1
ATOM 660 C CA . GLY A 1 83 ? -8.577 -6.389 10.352 1.00 67.06 83 GLY A CA 1
ATOM 661 C C . GLY A 1 83 ? -7.521 -6.740 11.395 1.00 67.06 83 GLY A C 1
ATOM 662 O O . GLY A 1 83 ? -6.854 -7.768 11.259 1.00 67.06 83 GLY A O 1
ATOM 663 N N . ASN A 1 84 ? -7.358 -5.900 12.419 1.00 56.06 84 ASN A N 1
ATOM 664 C CA . ASN A 1 84 ? -6.754 -6.357 13.665 1.00 56.06 84 ASN A CA 1
ATOM 665 C C . ASN A 1 84 ? -7.632 -7.517 14.144 1.00 56.06 84 ASN A C 1
ATOM 667 O O . ASN A 1 84 ? -8.735 -7.287 14.630 1.00 56.06 84 ASN A O 1
ATOM 671 N N . GLY A 1 85 ? -7.187 -8.750 13.902 1.00 47.69 85 GLY A N 1
ATOM 672 C CA . GLY A 1 85 ? -7.794 -9.920 14.511 1.00 47.69 85 GLY A CA 1
ATOM 673 C C . GLY A 1 85 ? -7.722 -9.737 16.019 1.00 47.69 85 GLY A C 1
ATOM 674 O O . GLY A 1 85 ? -6.634 -9.527 16.555 1.00 47.69 85 GLY A O 1
ATOM 675 N N . GLU A 1 86 ? -8.895 -9.723 16.641 1.00 41.31 86 GLU A N 1
ATOM 676 C CA . GLU A 1 86 ? -9.085 -9.868 18.084 1.00 41.31 86 GLU A CA 1
ATOM 677 C C . GLU A 1 86 ? -8.383 -11.123 18.626 1.00 41.31 86 GLU A C 1
ATOM 679 O O . GLU A 1 86 ? -8.326 -12.144 17.896 1.00 41.31 86 GLU A O 1
#

pLDDT: mean 79.85, std 15.54, range [41.31, 94.88]

Sequence (86 aa):
MGTDDKSEDTLPSIEGILDDEIGGRDNVERYSIIERTRHEAEVILFEEDETGAIKQALYQVDITNALDGGDYHVHWTFIGYRGNGE

Foldseek 3Di:
DDDDPPPPLCPDAPVVVCCVVVVPDPQFPDKDWPDDDRFKTWMWTQGQDPVRDTWTWIWIWGWADDPVSDDIDIDTHTPGIDPPDD